Protein AF-A0A928R162-F1 (afdb_monomer_lite)

Secondary structure (DSSP, 8-state):
--EEESSEEEE-SEEEEEEEESSEEEE-S-EEEEEEEESSEEEESS-EEESSEEEESSEEEESS-EE-SEEEESSEEEE--

Structure (mmCIF, N/CA/C/O backbone):
data_AF-A0A928R162-F1
#
_entry.id   AF-A0A928R162-F1
#
loop_
_atom_site.group_PDB
_atom_site.id
_atom_site.type_symbol
_atom_site.label_atom_id
_atom_site.label_alt_id
_atom_site.label_comp_id
_atom_site.label_asym_id
_atom_site.label_entity_id
_atom_site.label_seq_id
_atom_site.pdbx_PDB_ins_code
_atom_site.Cartn_x
_atom_site.Cartn_y
_atom_site.Cartn_z
_atom_site.occupancy
_atom_site.B_iso_or_equiv
_atom_site.auth_seq_id
_atom_site.auth_comp_id
_atom_site.auth_asym_id
_atom_site.auth_atom_id
_atom_site.pdbx_PDB_model_num
ATOM 1 N N . MET A 1 1 ? -5.220 -4.863 13.670 1.00 77.31 1 MET A N 1
ATOM 2 C CA . MET A 1 1 ? -3.747 -4.790 13.662 1.00 77.31 1 MET A CA 1
ATOM 3 C C . MET A 1 1 ? -3.330 -3.659 12.742 1.00 77.31 1 MET A C 1
ATOM 5 O O . MET A 1 1 ? -3.717 -3.686 11.578 1.00 77.31 1 MET A O 1
ATOM 9 N N . ASP A 1 2 ? -2.546 -2.701 13.230 1.00 87.88 2 ASP A N 1
ATOM 10 C CA . ASP A 1 2 ? -2.010 -1.620 12.400 1.00 87.88 2 ASP A CA 1
ATOM 11 C C . ASP A 1 2 ? -0.656 -1.988 11.792 1.00 87.88 2 ASP A C 1
ATOM 13 O O . ASP A 1 2 ? 0.232 -2.522 12.460 1.00 87.88 2 ASP A O 1
ATOM 17 N N . MET A 1 3 ? -0.490 -1.669 10.514 1.00 91.62 3 MET A N 1
ATOM 18 C CA . MET A 1 3 ? 0.746 -1.838 9.760 1.00 91.62 3 MET A CA 1
ATOM 19 C C . MET A 1 3 ? 1.375 -0.483 9.488 1.00 91.62 3 MET A C 1
ATOM 21 O O . MET A 1 3 ? 0.730 0.418 8.955 1.00 91.62 3 MET A O 1
ATOM 25 N N . LYS A 1 4 ? 2.664 -0.346 9.808 1.00 92.94 4 LYS A N 1
ATOM 26 C CA . LYS A 1 4 ? 3.418 0.884 9.565 1.00 92.94 4 LYS A CA 1
ATOM 27 C C . LYS A 1 4 ? 4.747 0.603 8.876 1.00 92.94 4 LYS A C 1
ATOM 29 O O . LYS A 1 4 ? 5.541 -0.198 9.359 1.00 92.94 4 LYS A O 1
ATOM 34 N N . ILE A 1 5 ? 5.023 1.329 7.794 1.00 92.81 5 ILE A N 1
ATOM 35 C CA . ILE A 1 5 ? 6.310 1.335 7.091 1.00 92.81 5 ILE A CA 1
ATOM 36 C C . ILE A 1 5 ? 6.885 2.751 7.133 1.00 92.81 5 ILE A C 1
ATOM 38 O O . ILE A 1 5 ? 6.405 3.648 6.439 1.00 92.81 5 ILE A O 1
ATOM 42 N N . SER A 1 6 ? 7.935 2.949 7.935 1.00 90.19 6 SER A N 1
ATOM 43 C CA . SER A 1 6 ? 8.611 4.252 8.062 1.00 90.19 6 SER A CA 1
ATOM 44 C C . SER A 1 6 ? 9.814 4.426 7.127 1.00 90.19 6 SER A C 1
ATOM 46 O O . SER A 1 6 ? 10.160 5.553 6.795 1.00 90.19 6 SER A O 1
ATOM 48 N N . GLY A 1 7 ? 10.447 3.323 6.719 1.00 92.06 7 GLY A N 1
ATOM 49 C CA . GLY A 1 7 ? 11.582 3.287 5.794 1.00 92.06 7 GLY A CA 1
ATOM 50 C C . GLY A 1 7 ? 11.194 2.548 4.521 1.00 92.06 7 GLY A C 1
ATOM 51 O O . GLY A 1 7 ? 10.250 2.937 3.847 1.00 92.06 7 GLY A O 1
ATOM 52 N N . SER A 1 8 ? 11.871 1.451 4.212 1.00 94.50 8 SER A N 1
ATOM 53 C CA . SER A 1 8 ? 11.479 0.533 3.141 1.00 94.50 8 SER A CA 1
ATOM 54 C C . SER A 1 8 ? 10.880 -0.747 3.722 1.00 94.50 8 SER A C 1
ATOM 56 O O . SER A 1 8 ? 11.348 -1.256 4.739 1.00 94.50 8 SER A O 1
ATOM 58 N N . GLY A 1 9 ? 9.819 -1.265 3.105 1.00 93.88 9 GLY A N 1
ATOM 59 C CA . GLY A 1 9 ? 9.143 -2.462 3.602 1.00 93.88 9 GLY A CA 1
ATOM 60 C C . GLY A 1 9 ? 8.161 -3.063 2.606 1.00 93.88 9 GLY A C 1
ATOM 61 O O . GLY A 1 9 ? 7.829 -2.454 1.589 1.00 93.88 9 GLY A O 1
ATOM 62 N N . SER A 1 10 ? 7.700 -4.276 2.906 1.00 93.88 10 SER A N 1
ATOM 63 C CA . SER A 1 10 ? 6.666 -4.956 2.127 1.00 93.88 10 SER A CA 1
ATOM 64 C C . SER A 1 10 ? 5.519 -5.408 3.023 1.00 93.88 10 SER A C 1
ATOM 66 O O .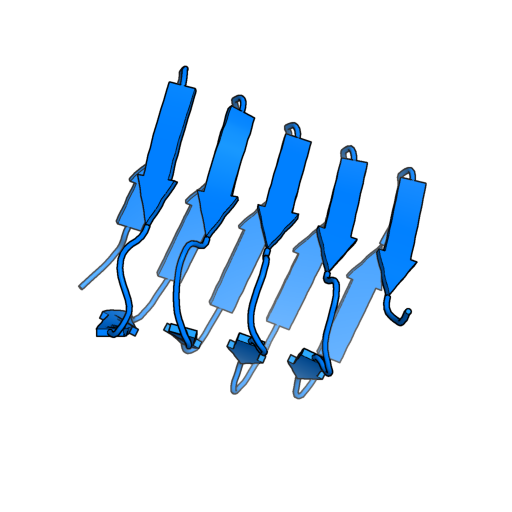 SER A 1 10 ? 5.742 -5.874 4.138 1.00 93.88 10 SER A O 1
ATOM 68 N N . ILE A 1 11 ? 4.301 -5.265 2.516 1.00 92.44 11 ILE A N 1
ATOM 69 C CA . ILE A 1 11 ? 3.060 -5.695 3.144 1.00 92.44 11 ILE A CA 1
ATOM 70 C C . ILE A 1 11 ? 2.591 -6.958 2.418 1.00 92.44 11 ILE A C 1
ATOM 72 O O . ILE A 1 11 ? 2.288 -6.881 1.220 1.00 92.44 11 ILE A O 1
ATOM 76 N N . PRO A 1 12 ? 2.575 -8.121 3.095 1.00 93.44 12 PRO A N 1
ATOM 77 C CA . PRO A 1 12 ? 2.009 -9.334 2.530 1.00 93.44 12 PRO A CA 1
ATOM 78 C C . PRO A 1 12 ? 0.480 -9.237 2.451 1.00 93.44 12 PRO A C 1
ATOM 80 O O . PRO A 1 12 ? -0.133 -8.313 2.983 1.00 93.44 12 PRO A O 1
ATOM 83 N N . ALA A 1 13 ? -0.135 -10.213 1.785 1.00 93.94 13 ALA A N 1
ATOM 84 C CA . ALA A 1 13 ? -1.585 -10.345 1.783 1.00 93.94 13 ALA A CA 1
ATOM 85 C C . ALA A 1 13 ? -2.121 -10.514 3.213 1.00 93.94 13 ALA A C 1
ATOM 87 O O . ALA A 1 13 ? -1.542 -11.260 4.008 1.00 93.94 13 ALA A O 1
ATOM 88 N N . GLY A 1 14 ? -3.237 -9.860 3.529 1.00 93.94 14 GLY A N 1
ATOM 89 C CA . GLY A 1 14 ? -3.816 -9.930 4.866 1.00 93.94 14 GLY A CA 1
ATOM 90 C C . GLY A 1 14 ? -4.900 -8.895 5.133 1.00 93.94 14 GLY A C 1
ATOM 91 O O . GLY A 1 14 ? -5.219 -8.061 4.282 1.00 93.94 14 GLY A O 1
ATOM 92 N N . GLU A 1 15 ? -5.457 -8.972 6.340 1.00 94.38 15 GLU A N 1
ATOM 93 C CA . GLU A 1 15 ? -6.438 -8.017 6.852 1.00 94.38 15 GLU A CA 1
ATOM 94 C C . GLU A 1 15 ? -5.805 -7.165 7.961 1.00 94.38 15 GLU A C 1
ATOM 96 O O . GLU A 1 15 ? -5.218 -7.688 8.912 1.00 94.38 15 GLU A O 1
ATOM 101 N N . TYR A 1 16 ? -5.914 -5.846 7.827 1.00 93.94 16 TYR A N 1
ATOM 102 C CA . TYR A 1 16 ? -5.328 -4.849 8.722 1.00 93.94 16 TYR A CA 1
ATOM 103 C C . TYR A 1 16 ? -6.399 -3.846 9.165 1.00 93.94 16 TYR A C 1
ATOM 105 O O . TYR A 1 16 ? -7.427 -3.707 8.520 1.00 93.94 16 TYR A O 1
ATOM 113 N N . GLU A 1 17 ? -6.186 -3.133 10.265 1.00 94.00 17 GLU A N 1
ATOM 114 C CA . GLU A 1 17 ? -7.084 -2.033 10.651 1.00 94.00 17 GLU A CA 1
ATOM 115 C C . GLU A 1 17 ? -6.631 -0.748 9.948 1.00 94.00 17 GLU A C 1
ATOM 117 O O . GLU A 1 17 ? -7.344 -0.221 9.092 1.00 94.00 17 GLU A O 1
ATOM 122 N N . GLY A 1 18 ? -5.399 -0.305 10.201 1.00 93.69 18 GLY A N 1
ATOM 123 C CA . GLY A 1 18 ? -4.759 0.799 9.494 1.00 93.69 18 GLY A CA 1
ATOM 124 C C . GLY A 1 18 ? -3.477 0.389 8.774 1.00 93.69 18 GLY A C 1
ATOM 125 O O . GLY A 1 18 ? -2.680 -0.406 9.272 1.00 93.69 18 GLY A O 1
ATOM 126 N N . VAL A 1 19 ? -3.243 0.978 7.603 1.00 94.25 19 VAL A N 1
ATOM 127 C CA . VAL A 1 19 ? -1.984 0.870 6.858 1.00 94.25 19 VAL A CA 1
ATOM 128 C C . VAL A 1 19 ? -1.375 2.257 6.696 1.00 94.25 19 VAL A C 1
ATOM 130 O O . VAL A 1 19 ? -1.937 3.121 6.028 1.00 94.25 19 VAL A O 1
ATOM 133 N N . HIS A 1 20 ? -0.196 2.464 7.277 1.00 94.50 20 HIS A N 1
ATOM 134 C CA . HIS A 1 20 ? 0.530 3.729 7.247 1.00 94.50 20 HIS A CA 1
ATOM 135 C C . HIS A 1 20 ? 1.890 3.569 6.566 1.00 94.50 20 HIS A C 1
ATOM 137 O O . HIS A 1 20 ? 2.770 2.878 7.075 1.00 94.50 20 HIS A O 1
ATOM 143 N N . ILE A 1 21 ? 2.106 4.245 5.439 1.00 94.50 21 ILE A N 1
ATOM 144 C CA . ILE A 1 21 ? 3.371 4.186 4.693 1.00 94.50 21 ILE A CA 1
ATOM 145 C C . ILE A 1 21 ? 3.945 5.599 4.587 1.00 94.50 21 ILE A C 1
ATOM 147 O O . ILE A 1 21 ? 3.452 6.426 3.819 1.00 94.50 21 ILE A O 1
ATOM 151 N N . SER A 1 22 ? 4.995 5.886 5.356 1.00 93.50 22 SER A N 1
ATOM 152 C CA . SER A 1 22 ? 5.697 7.173 5.289 1.00 93.50 22 SER A CA 1
ATOM 153 C C . SER A 1 22 ? 7.006 7.132 4.505 1.00 93.50 22 SER A C 1
ATOM 155 O O . SER A 1 22 ? 7.477 8.186 4.091 1.00 93.50 22 SER A O 1
ATOM 157 N N . GLY A 1 23 ? 7.569 5.944 4.268 1.00 92.94 23 GLY A N 1
ATOM 158 C CA . GLY A 1 23 ? 8.704 5.740 3.363 1.00 92.94 23 GLY A CA 1
ATOM 159 C C . GLY A 1 23 ? 8.280 5.083 2.045 1.00 92.94 23 GLY A C 1
ATOM 160 O O . GLY A 1 23 ? 7.344 5.547 1.402 1.00 92.94 23 GLY A O 1
ATOM 161 N N . SER A 1 24 ? 8.944 3.997 1.655 1.00 94.69 24 SER A N 1
ATOM 162 C CA . SER A 1 24 ? 8.656 3.225 0.440 1.00 94.69 24 SER A CA 1
ATOM 163 C C . SER A 1 24 ? 8.060 1.860 0.790 1.00 94.69 24 SER A C 1
ATOM 165 O O . SER A 1 24 ? 8.760 0.972 1.280 1.00 94.69 24 SER A O 1
ATOM 167 N N . GLY A 1 25 ? 6.763 1.682 0.543 1.00 94.38 25 GLY A N 1
ATOM 168 C CA . GLY A 1 25 ? 6.043 0.440 0.826 1.00 94.38 25 GLY A CA 1
ATOM 169 C C . GLY A 1 25 ? 5.642 -0.313 -0.440 1.00 94.38 25 GLY A C 1
ATOM 170 O O . GLY A 1 25 ? 5.092 0.277 -1.368 1.00 94.38 25 GLY A O 1
ATOM 171 N N . ARG A 1 26 ? 5.866 -1.629 -0.467 1.00 94.81 26 ARG A N 1
ATOM 172 C CA . ARG A 1 26 ? 5.344 -2.515 -1.520 1.00 94.81 26 ARG A CA 1
ATOM 173 C C . ARG A 1 26 ? 4.232 -3.397 -0.969 1.00 94.81 26 ARG A C 1
ATOM 175 O O . ARG A 1 26 ? 4.423 -4.036 0.056 1.00 94.81 26 ARG A O 1
ATOM 182 N N . ILE A 1 27 ? 3.094 -3.463 -1.641 1.00 93.38 27 ILE A N 1
ATOM 183 C CA . ILE A 1 27 ? 2.012 -4.393 -1.312 1.00 93.38 27 ILE A CA 1
ATOM 184 C C . ILE A 1 27 ? 2.086 -5.535 -2.325 1.00 93.38 27 ILE A C 1
ATOM 186 O O . ILE A 1 27 ? 1.821 -5.330 -3.509 1.00 93.38 27 ILE A O 1
ATOM 190 N N . VAL A 1 28 ? 2.513 -6.712 -1.864 1.00 92.81 28 VAL A N 1
ATOM 191 C CA . VAL A 1 28 ? 2.8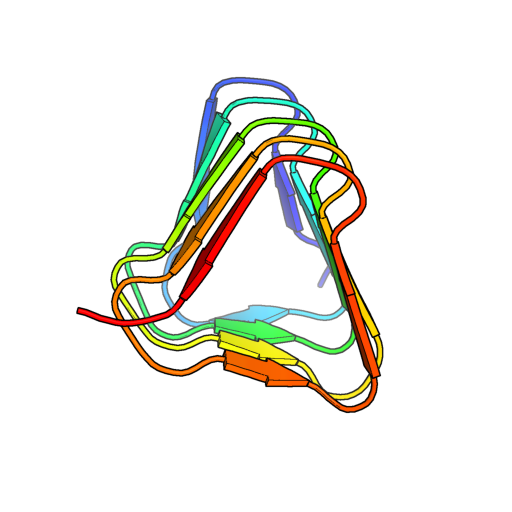03 -7.882 -2.722 1.00 92.81 28 VAL A CA 1
ATOM 192 C C . VAL A 1 28 ? 1.618 -8.842 -2.856 1.00 92.81 28 VAL A C 1
ATOM 194 O O . VAL A 1 28 ? 1.707 -9.853 -3.544 1.00 92.81 28 VAL A O 1
ATOM 197 N N . GLY A 1 29 ? 0.501 -8.560 -2.189 1.00 92.62 29 GLY A N 1
ATOM 198 C CA . GLY A 1 29 ? -0.700 -9.384 -2.257 1.00 92.62 29 GLY A CA 1
ATOM 199 C C . GLY A 1 29 ? -1.957 -8.605 -1.878 1.00 92.62 29 GLY A C 1
ATOM 200 O O . GLY A 1 29 ? -1.857 -7.430 -1.526 1.00 92.62 29 GLY A O 1
ATOM 201 N N . PRO A 1 30 ? -3.140 -9.234 -1.959 1.00 92.25 30 PRO A N 1
ATOM 202 C CA . PRO A 1 30 ? -4.400 -8.561 -1.678 1.00 92.25 30 PRO A CA 1
ATOM 203 C C . PRO A 1 30 ? -4.466 -8.106 -0.220 1.00 92.25 30 PRO A C 1
ATOM 205 O O . PRO A 1 30 ? -4.271 -8.898 0.705 1.00 92.25 30 PRO A O 1
ATOM 208 N N . VAL A 1 31 ? -4.764 -6.824 -0.029 1.00 9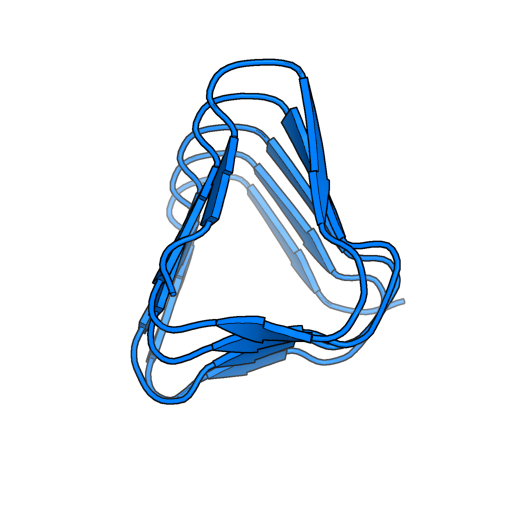4.50 31 VAL A N 1
ATOM 209 C CA . VAL A 1 31 ? -4.865 -6.200 1.292 1.00 94.50 31 VAL A CA 1
ATOM 210 C C . VAL A 1 31 ? -6.296 -5.761 1.539 1.00 94.50 31 VAL A C 1
ATOM 212 O O . VAL A 1 31 ? -6.883 -5.054 0.720 1.00 94.50 31 VAL A O 1
ATOM 215 N N . ARG A 1 32 ? -6.830 -6.147 2.696 1.00 94.69 32 ARG A N 1
ATOM 216 C CA . ARG A 1 32 ? -8.055 -5.578 3.255 1.00 94.69 32 ARG A CA 1
ATOM 217 C C . ARG A 1 32 ? -7.708 -4.705 4.437 1.00 94.69 32 ARG A C 1
ATOM 219 O O . ARG A 1 32 ? -6.975 -5.138 5.321 1.00 94.69 32 ARG A O 1
ATOM 226 N N . CYS A 1 33 ? -8.239 -3.498 4.470 1.00 94.38 33 CYS A N 1
ATOM 227 C CA . CYS A 1 33 ? -8.022 -2.605 5.595 1.00 94.38 33 CYS A CA 1
ATOM 228 C C . CYS A 1 33 ? -9.197 -1.675 5.836 1.00 94.38 33 CYS A C 1
ATOM 230 O O . CYS A 1 33 ? -10.043 -1.492 4.966 1.00 94.38 33 CYS A O 1
ATOM 232 N N . ASP A 1 34 ? -9.259 -1.067 7.015 1.00 95.19 34 ASP A N 1
ATOM 233 C CA . ASP A 1 34 ? -10.263 -0.040 7.266 1.00 95.19 34 ASP A CA 1
ATOM 234 C C . ASP A 1 34 ? -9.768 1.317 6.763 1.00 95.19 34 ASP A C 1
ATOM 236 O O . ASP A 1 34 ? -10.533 2.025 6.111 1.00 95.19 34 ASP A O 1
ATOM 240 N N . ASN A 1 35 ? -8.488 1.648 6.985 1.00 94.44 35 ASN A N 1
ATOM 241 C CA . ASN A 1 35 ? -7.882 2.908 6.544 1.00 94.44 35 ASN A CA 1
ATOM 242 C C . ASN A 1 35 ? -6.486 2.720 5.928 1.00 94.44 35 ASN A C 1
ATOM 244 O O . ASN A 1 35 ? -5.666 1.958 6.441 1.00 94.44 35 ASN A O 1
ATOM 248 N N . VAL A 1 36 ? -6.177 3.496 4.886 1.00 94.06 36 VAL A N 1
ATOM 249 C CA . VAL A 1 36 ? -4.836 3.606 4.291 1.00 94.06 36 VAL A CA 1
ATOM 250 C C . VAL A 1 36 ? -4.390 5.060 4.283 1.00 94.06 36 VAL A C 1
ATOM 252 O O . VAL A 1 36 ? -5.095 5.936 3.783 1.00 94.06 36 VAL A O 1
ATOM 255 N N . HIS A 1 37 ? -3.177 5.312 4.769 1.00 94.69 37 HIS A N 1
ATOM 256 C CA . HIS A 1 37 ? -2.523 6.606 4.660 1.00 94.69 37 HIS A CA 1
ATOM 257 C C . HIS A 1 37 ? -1.087 6.460 4.157 1.00 94.69 37 HIS A C 1
ATOM 259 O O . HIS A 1 37 ? -0.227 5.874 4.819 1.00 94.69 37 HIS A O 1
ATOM 265 N N . VAL A 1 38 ? -0.812 7.038 2.991 1.00 94.69 38 VAL A N 1
ATOM 266 C CA . VAL A 1 38 ? 0.511 7.018 2.370 1.00 94.69 38 VAL A CA 1
ATOM 267 C C . VAL A 1 38 ? 1.022 8.435 2.189 1.00 94.69 38 VAL A C 1
ATOM 269 O O . VAL A 1 38 ? 0.541 9.178 1.338 1.00 94.69 38 VAL A O 1
ATOM 272 N N . SER A 1 39 ? 2.028 8.814 2.970 1.00 93.56 39 SER A N 1
A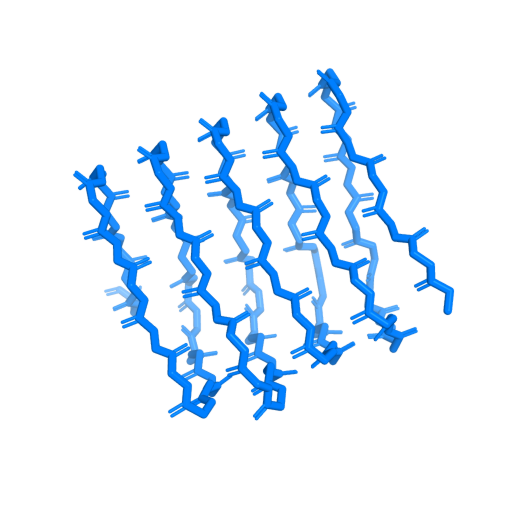TOM 273 C CA . SER A 1 39 ? 2.729 10.089 2.788 1.00 93.56 39 SER A CA 1
ATOM 274 C C . SER A 1 39 ? 3.985 9.955 1.928 1.00 93.56 39 SER A C 1
ATOM 276 O O . SER A 1 39 ? 4.444 10.948 1.376 1.00 93.56 39 SER A O 1
ATOM 278 N N . GLY A 1 40 ? 4.543 8.745 1.825 1.00 92.62 40 GLY A N 1
ATOM 279 C CA . GLY A 1 40 ? 5.726 8.450 1.020 1.00 92.62 40 GLY A CA 1
ATOM 280 C C . GLY A 1 40 ? 5.373 7.908 -0.365 1.00 92.62 40 GLY A C 1
ATOM 281 O O . GLY A 1 40 ? 4.575 8.496 -1.090 1.00 92.62 40 GLY A O 1
ATOM 282 N N . SER A 1 41 ? 5.979 6.782 -0.734 1.00 93.88 41 SER A N 1
ATOM 283 C CA . SER A 1 41 ? 5.710 6.069 -1.984 1.00 93.88 41 SER A CA 1
ATOM 284 C C . SER A 1 41 ? 5.120 4.690 -1.709 1.00 93.88 41 SER A C 1
ATOM 286 O O . SER A 1 41 ? 5.654 3.937 -0.893 1.00 93.88 41 SER A O 1
ATOM 288 N N . MET A 1 42 ? 4.049 4.332 -2.415 1.00 94.25 42 MET A N 1
ATOM 289 C CA . MET A 1 42 ? 3.499 2.975 -2.395 1.00 94.25 42 MET A CA 1
ATOM 290 C C . MET A 1 42 ? 3.462 2.340 -3.784 1.00 94.25 42 MET A C 1
ATOM 292 O O . MET A 1 42 ? 3.149 3.001 -4.773 1.00 94.25 42 MET A O 1
ATOM 296 N N . HIS A 1 43 ? 3.724 1.037 -3.841 1.00 95.00 43 HIS A N 1
ATOM 297 C CA . HIS A 1 43 ? 3.522 0.227 -5.036 1.00 95.00 43 HIS A CA 1
ATOM 298 C C . HIS A 1 43 ? 2.756 -1.045 -4.678 1.00 95.00 43 HIS A C 1
ATOM 300 O O . HIS A 1 43 ? 3.285 -1.917 -3.991 1.00 95.00 43 HIS A O 1
ATOM 306 N N . ALA A 1 44 ? 1.512 -1.147 -5.128 1.00 94.12 44 ALA A N 1
ATOM 307 C CA . ALA A 1 44 ? 0.657 -2.300 -4.914 1.00 94.12 44 ALA A CA 1
ATOM 308 C C . ALA A 1 44 ? 0.515 -3.111 -6.197 1.00 94.12 44 ALA A C 1
ATOM 310 O O . ALA A 1 44 ? 0.100 -2.599 -7.235 1.00 94.12 44 ALA A O 1
ATOM 311 N N . GLU A 1 45 ? 0.883 -4.382 -6.113 1.00 93.75 45 GLU A N 1
ATOM 312 C CA . GLU A 1 45 ? 0.842 -5.328 -7.235 1.00 93.75 45 GLU A CA 1
ATOM 313 C C . GLU A 1 45 ? -0.518 -6.003 -7.371 1.00 93.75 45 GLU A C 1
ATOM 315 O O . GLU A 1 45 ? -0.883 -6.489 -8.442 1.00 93.75 45 GLU A O 1
ATOM 320 N N . ASP A 1 46 ? -1.271 -6.023 -6.274 1.00 92.69 46 ASP A N 1
ATOM 321 C CA . ASP A 1 46 ? -2.614 -6.567 -6.211 1.00 92.69 46 ASP A CA 1
ATOM 322 C C . ASP A 1 46 ? -3.635 -5.494 -5.816 1.00 92.69 46 ASP A C 1
ATOM 324 O O . ASP A 1 46 ? -3.305 -4.317 -5.643 1.00 92.69 46 ASP A O 1
ATOM 328 N N . GLY A 1 47 ? -4.900 -5.898 -5.731 1.00 91.25 47 GLY A N 1
ATOM 329 C CA . GLY A 1 47 ? -5.988 -5.017 -5.348 1.00 91.25 47 GLY A CA 1
ATOM 330 C C . GLY A 1 47 ? -5.960 -4.671 -3.863 1.00 91.25 47 GLY A C 1
ATOM 331 O O . GLY A 1 47 ? -5.541 -5.470 -3.020 1.00 91.25 47 GLY A O 1
ATOM 332 N N . ILE A 1 48 ? -6.455 -3.476 -3.551 1.00 93.62 48 ILE A N 1
ATOM 333 C CA . ILE A 1 48 ? -6.624 -3.004 -2.176 1.00 93.62 48 ILE A CA 1
ATOM 334 C C . ILE A 1 48 ? -8.111 -2.801 -1.924 1.00 93.62 48 ILE A C 1
ATOM 336 O O . ILE A 1 48 ? -8.792 -2.153 -2.717 1.00 93.62 48 ILE A O 1
ATOM 340 N N . ASP A 1 49 ? -8.605 -3.350 -0.822 1.00 94.88 49 ASP A N 1
ATOM 341 C CA . ASP A 1 49 ? -9.987 -3.210 -0.378 1.00 94.88 49 ASP A CA 1
ATOM 342 C C . ASP A 1 49 ? -10.012 -2.477 0.966 1.00 94.88 49 ASP A C 1
ATOM 344 O O . ASP A 1 49 ? -9.731 -3.042 2.023 1.00 94.88 49 ASP A O 1
ATOM 348 N N . CYS A 1 50 ? -10.266 -1.177 0.897 1.00 94.44 50 CYS A N 1
ATOM 349 C CA . CYS A 1 50 ? -10.301 -0.268 2.024 1.00 94.44 50 CYS A CA 1
ATOM 350 C C . CYS A 1 50 ? -11.758 0.038 2.393 1.00 94.44 50 CYS A C 1
ATOM 352 O O . CYS A 1 50 ? -12.527 0.490 1.549 1.00 94.44 50 CYS A O 1
ATOM 354 N N . LYS A 1 51 ? -12.173 -0.167 3.644 1.00 94.62 51 LYS A N 1
ATOM 355 C CA . LYS A 1 51 ? -13.578 0.080 4.020 1.00 94.62 51 LYS A CA 1
ATOM 356 C C . LYS A 1 51 ? -13.917 1.567 4.098 1.00 94.62 51 LYS A C 1
ATOM 358 O O . LYS A 1 51 ? -14.976 1.971 3.627 1.00 94.62 51 LYS A O 1
ATOM 363 N N . ASN A 1 52 ? -13.023 2.363 4.682 1.00 95.25 52 ASN A N 1
ATOM 364 C CA . ASN A 1 52 ? -13.230 3.788 4.924 1.00 95.25 52 ASN A CA 1
ATOM 365 C C . ASN A 1 52 ? -12.327 4.618 3.998 1.00 95.25 52 ASN A C 1
ATOM 367 O O . ASN A 1 52 ? -12.567 4.661 2.790 1.00 95.25 52 ASN A O 1
ATOM 371 N N . ASP A 1 53 ? -11.288 5.251 4.548 1.00 94.06 53 ASP A N 1
ATOM 372 C CA . ASP A 1 53 ? -10.462 6.233 3.854 1.00 94.06 53 ASP A CA 1
ATOM 373 C C . ASP A 1 53 ? -9.200 5.630 3.232 1.00 94.06 53 ASP A C 1
ATOM 375 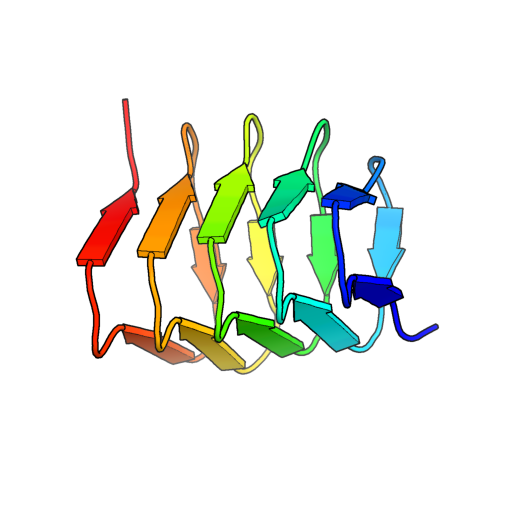O O . ASP A 1 53 ? -8.368 5.030 3.914 1.00 94.06 53 ASP A O 1
ATOM 379 N N . PHE A 1 54 ? -8.997 5.911 1.947 1.00 93.62 54 PHE A N 1
ATOM 380 C CA . PHE A 1 54 ? -7.758 5.658 1.223 1.00 93.62 54 PHE A CA 1
ATOM 381 C C . PHE A 1 54 ? -7.106 6.986 0.817 1.00 93.62 54 PHE A C 1
ATOM 383 O O . PHE A 1 54 ? -7.564 7.672 -0.100 1.00 93.62 54 PHE A O 1
ATOM 390 N N . LYS A 1 55 ? -6.040 7.378 1.522 1.00 94.62 55 LYS A N 1
ATOM 391 C CA . LYS A 1 55 ? -5.379 8.680 1.361 1.00 94.62 55 LYS A CA 1
ATOM 392 C C . LYS A 1 55 ? -3.930 8.535 0.916 1.00 94.62 55 LYS A C 1
ATOM 394 O O . LYS A 1 55 ? -3.132 7.898 1.601 1.00 94.62 55 LYS A O 1
ATOM 399 N N . ILE A 1 56 ? -3.574 9.191 -0.187 1.00 93.62 56 ILE A N 1
ATOM 400 C CA . ILE A 1 56 ? -2.193 9.289 -0.672 1.00 93.62 56 ILE A CA 1
ATOM 401 C C . ILE A 1 56 ? -1.803 10.762 -0.794 1.00 93.62 56 ILE A C 1
ATOM 403 O O . ILE A 1 56 ? -2.282 11.483 -1.669 1.00 93.62 56 ILE A O 1
ATOM 407 N N . SER A 1 57 ? -0.877 11.192 0.053 1.00 92.25 57 SER A N 1
ATOM 408 C CA . SER A 1 57 ? -0.291 12.532 -0.007 1.00 92.25 57 SER A CA 1
ATOM 409 C C . SER A 1 57 ? 0.993 12.574 -0.838 1.00 92.25 57 SER A C 1
ATOM 411 O O . SER A 1 57 ? 1.345 13.629 -1.356 1.00 92.25 57 SER A O 1
ATOM 413 N N . GLY A 1 58 ? 1.685 11.438 -0.964 1.00 90.88 58 GLY A N 1
ATOM 414 C CA . GLY A 1 58 ? 2.911 11.303 -1.750 1.00 90.88 58 GLY A CA 1
ATOM 415 C C . GLY A 1 58 ? 2.660 10.706 -3.135 1.00 90.88 58 GLY A C 1
ATOM 416 O O . GLY A 1 58 ? 1.931 11.269 -3.947 1.00 90.88 58 GLY A O 1
ATOM 417 N N . SER A 1 59 ? 3.288 9.566 -3.417 1.00 93.19 59 SER A N 1
ATOM 418 C CA . SER A 1 59 ? 3.114 8.830 -4.672 1.00 93.19 59 SER A CA 1
ATOM 419 C C . SER A 1 59 ? 2.504 7.457 -4.426 1.00 93.19 59 SER A C 1
ATOM 421 O O . SER A 1 59 ? 2.893 6.757 -3.491 1.00 93.19 59 SER A O 1
ATOM 423 N N . GLY A 1 60 ? 1.577 7.031 -5.278 1.00 92.44 60 GLY A N 1
ATOM 424 C CA . GLY A 1 60 ? 1.054 5.675 -5.208 1.00 92.44 60 GLY A CA 1
ATOM 425 C C . GLY A 1 60 ? 0.733 5.077 -6.559 1.00 92.44 60 GLY A C 1
ATOM 426 O O . GLY A 1 60 ? 0.151 5.724 -7.425 1.00 92.44 60 GLY A O 1
ATOM 427 N N . HIS A 1 61 ? 1.112 3.817 -6.710 1.00 94.19 61 HIS A N 1
ATOM 428 C CA . HIS A 1 61 ? 0.798 3.004 -7.868 1.00 94.19 61 HIS A CA 1
ATOM 429 C C . HIS A 1 61 ? 0.043 1.761 -7.408 1.00 94.19 61 HIS A C 1
ATOM 431 O O . HIS A 1 61 ? 0.510 1.059 -6.509 1.00 94.19 61 HIS A O 1
ATOM 437 N N . VAL A 1 62 ? -1.111 1.491 -8.008 1.00 93.12 62 VAL A N 1
ATOM 438 C CA . VAL A 1 62 ? -1.876 0.263 -7.786 1.00 93.12 62 VAL A CA 1
ATOM 439 C C . VAL A 1 62 ? -2.126 -0.387 -9.136 1.00 93.12 62 VAL A C 1
ATOM 441 O O . VAL A 1 62 ? -2.874 0.140 -9.954 1.00 93.12 62 VAL A O 1
ATOM 444 N N . ALA A 1 63 ? -1.501 -1.541 -9.359 1.00 91.31 63 ALA A N 1
ATOM 445 C CA . ALA A 1 63 ? -1.569 -2.265 -10.626 1.00 91.31 63 ALA A CA 1
ATOM 446 C C . ALA A 1 63 ? -2.958 -2.869 -10.901 1.00 91.31 63 ALA A C 1
ATOM 448 O O . ALA A 1 63 ? -3.295 -3.183 -12.041 1.00 91.31 63 ALA A O 1
ATOM 449 N N . LYS A 1 64 ? -3.769 -3.064 -9.854 1.00 92.00 64 LYS A N 1
ATOM 450 C CA . LYS A 1 64 ? -5.132 -3.605 -9.943 1.00 92.00 64 LYS A CA 1
ATOM 451 C C . LYS A 1 64 ? -6.162 -2.609 -9.399 1.00 92.00 64 LYS A C 1
ATOM 453 O O . LYS A 1 64 ? -5.915 -1.413 -9.295 1.00 92.00 64 LYS A O 1
ATOM 458 N N . ALA A 1 65 ? -7.352 -3.104 -9.078 1.00 90.94 65 ALA A N 1
ATOM 459 C CA . ALA A 1 65 ? -8.442 -2.289 -8.570 1.00 90.94 65 ALA A CA 1
ATOM 460 C C . ALA A 1 65 ? -8.219 -1.856 -7.112 1.00 90.94 65 ALA A C 1
ATOM 462 O O . ALA A 1 65 ? -7.786 -2.647 -6.272 1.00 90.94 65 ALA A O 1
ATOM 463 N N . VAL A 1 66 ? -8.613 -0.621 -6.809 1.00 92.00 66 VAL A N 1
ATOM 464 C CA . VAL A 1 66 ? -8.793 -0.126 -5.441 1.00 92.00 66 VAL A CA 1
ATOM 465 C C . VAL A 1 66 ? -10.287 -0.031 -5.164 1.00 92.00 66 VAL A C 1
ATOM 467 O O . VAL A 1 66 ? -11.030 0.552 -5.953 1.00 92.00 66 VAL A O 1
ATOM 470 N N . LYS A 1 67 ? -10.730 -0.589 -4.040 1.00 93.88 67 LYS A N 1
ATOM 471 C CA . LYS A 1 67 ? -12.040 -0.313 -3.451 1.00 93.88 67 LYS A CA 1
ATOM 472 C C . LYS A 1 67 ? -11.811 0.519 -2.202 1.00 93.88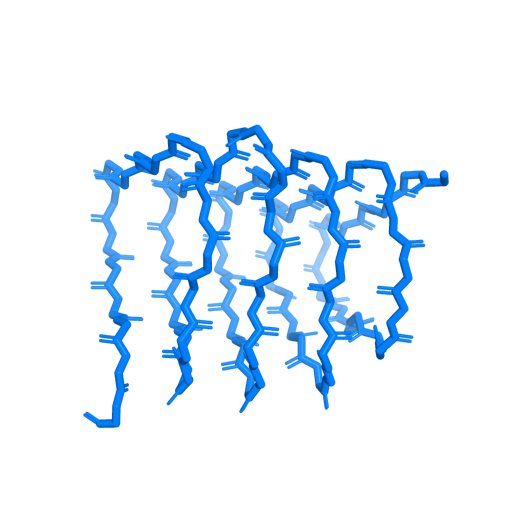 67 LYS A C 1
ATOM 474 O O . LYS A 1 67 ? -10.961 0.175 -1.392 1.00 93.88 67 LYS A O 1
ATOM 479 N N . ALA A 1 68 ? -12.516 1.633 -2.089 1.00 94.31 68 ALA A N 1
ATOM 480 C CA . ALA A 1 68 ? -12.444 2.527 -0.943 1.00 94.31 68 ALA A CA 1
ATOM 481 C C . ALA A 1 68 ? -13.804 3.196 -0.745 1.00 94.31 68 ALA A C 1
ATOM 483 O O . ALA A 1 68 ? -14.468 3.510 -1.736 1.00 94.31 68 ALA A O 1
ATOM 484 N N . GLY A 1 69 ? -14.210 3.431 0.503 1.00 93.12 69 GLY A N 1
ATOM 485 C CA . GLY A 1 69 ? -15.385 4.255 0.795 1.00 93.12 69 GLY A CA 1
ATOM 486 C C . GLY A 1 69 ? -15.153 5.711 0.382 1.00 93.12 69 GLY A C 1
ATOM 487 O O . GLY A 1 69 ? -15.989 6.323 -0.281 1.00 93.12 69 GLY A O 1
ATOM 488 N N . SER A 1 70 ? -13.974 6.238 0.704 1.00 93.44 70 SER A N 1
ATOM 489 C CA . SER A 1 70 ? -13.474 7.535 0.253 1.00 93.44 70 SER A CA 1
ATOM 490 C C . SER A 1 70 ? -12.036 7.396 -0.240 1.00 93.44 70 SER A C 1
ATOM 492 O O . SER A 1 70 ? -11.201 6.745 0.385 1.00 93.44 70 SER A O 1
ATOM 494 N N . MET A 1 71 ? -11.721 8.036 -1.365 1.00 91.81 71 MET A N 1
ATOM 495 C CA . MET A 1 71 ? -10.363 8.087 -1.902 1.00 91.81 71 MET A CA 1
ATOM 496 C C . MET A 1 71 ? -9.933 9.539 -2.085 1.00 91.81 71 MET A C 1
ATOM 498 O O . MET A 1 71 ? -10.656 10.332 -2.683 1.00 91.81 71 MET A O 1
ATOM 502 N N . SER A 1 72 ? -8.751 9.885 -1.577 1.00 93.31 72 SER A N 1
ATOM 503 C CA . SER A 1 72 ? -8.142 11.200 -1.774 1.00 93.31 72 SER A CA 1
ATOM 504 C C . SER A 1 72 ? -6.672 11.052 -2.134 1.00 93.31 72 SER A C 1
ATOM 506 O O . SER A 1 72 ? -5.914 10.369 -1.443 1.00 93.31 72 SER A O 1
ATOM 508 N N . VAL A 1 73 ? -6.269 11.694 -3.226 1.00 91.12 73 VAL A N 1
ATOM 509 C CA . VAL A 1 73 ? -4.882 11.721 -3.686 1.00 91.12 73 VAL A CA 1
ATOM 510 C C . VAL A 1 73 ? -4.505 13.172 -3.931 1.00 91.12 73 VAL A C 1
ATOM 512 O O . VAL A 1 73 ? -5.058 13.805 -4.825 1.00 91.12 73 VAL A O 1
ATOM 515 N N . SER A 1 74 ? -3.593 13.707 -3.120 1.00 89.88 74 SER A N 1
ATOM 516 C CA . SER A 1 74 ? -3.102 15.082 -3.283 1.00 89.88 74 SER A CA 1
ATOM 517 C C . SER A 1 74 ? -1.748 15.159 -3.987 1.00 89.88 74 SER A C 1
ATOM 519 O O . SER A 1 74 ? -1.348 16.240 -4.406 1.00 89.88 74 SER A O 1
ATOM 521 N N . GLY A 1 75 ? -1.034 14.036 -4.093 1.00 87.75 75 GLY A N 1
ATOM 522 C CA . GLY A 1 75 ? 0.217 13.927 -4.839 1.00 87.75 75 GLY A CA 1
ATOM 523 C C . GLY A 1 75 ? 0.019 13.259 -6.201 1.00 87.75 75 GLY A C 1
ATOM 524 O O . GLY A 1 75 ? -0.867 13.631 -6.963 1.00 87.75 75 GLY A O 1
ATOM 525 N N . SER A 1 76 ? 0.854 12.268 -6.516 1.00 87.38 76 SER A N 1
ATOM 526 C CA . SER A 1 76 ? 0.770 11.506 -7.770 1.00 87.38 76 SER A CA 1
ATOM 527 C C . SER A 1 76 ? 0.147 10.131 -7.534 1.00 87.38 76 SER A C 1
ATOM 529 O O . SER A 1 76 ? 0.586 9.387 -6.659 1.00 87.38 76 SER A O 1
ATOM 531 N N . GLY A 1 77 ? -0.866 9.774 -8.320 1.00 86.00 77 GLY A N 1
ATOM 532 C CA . GLY A 1 77 ? -1.554 8.489 -8.217 1.00 86.00 77 GLY A CA 1
ATOM 533 C C . GLY A 1 77 ? -1.753 7.847 -9.582 1.00 86.00 77 GLY A C 1
ATOM 534 O O . GLY A 1 77 ? -2.226 8.508 -10.501 1.00 86.00 77 GLY A O 1
ATOM 535 N N . HIS A 1 78 ? -1.427 6.562 -9.699 1.00 89.25 78 HIS A N 1
ATOM 536 C CA . HIS A 1 78 ? -1.801 5.722 -10.835 1.00 89.25 78 HIS A CA 1
ATOM 537 C C . HIS A 1 78 ? -2.550 4.493 -10.322 1.00 89.25 78 HIS A C 1
ATOM 539 O O . HIS A 1 78 ? -2.061 3.782 -9.442 1.00 89.25 78 HIS A O 1
ATOM 545 N N . VAL A 1 79 ? -3.744 4.258 -10.863 1.00 87.06 79 VAL A N 1
ATOM 546 C CA . VAL A 1 79 ? -4.568 3.088 -10.552 1.00 87.06 79 VAL A CA 1
ATOM 547 C C . VAL A 1 79 ? -5.022 2.475 -11.863 1.00 87.06 79 VAL A C 1
ATOM 549 O O . VAL A 1 79 ? -5.724 3.127 -12.634 1.00 87.06 79 VAL A O 1
ATOM 552 N N . GLY A 1 80 ? -4.632 1.228 -12.094 1.00 76.94 80 GLY A N 1
ATOM 553 C CA . GLY A 1 80 ? -4.939 0.494 -13.314 1.00 76.94 80 GLY A CA 1
ATOM 554 C C . GLY A 1 80 ? -3.696 -0.086 -13.997 1.00 76.94 80 GLY A C 1
ATOM 555 O O . GLY A 1 80 ? -2.576 0.193 -13.564 1.00 76.94 80 GLY A O 1
ATOM 556 N N . PRO A 1 81 ? -3.913 -0.927 -15.023 1.00 61.88 81 PRO A N 1
ATOM 557 C CA . PRO A 1 81 ? -2.853 -1.460 -15.872 1.00 61.88 81 PRO A CA 1
ATOM 558 C C . PRO A 1 81 ? -2.220 -0.400 -16.783 1.00 61.88 81 PRO A C 1
ATOM 560 O O . PRO A 1 81 ? -2.888 0.618 -17.082 1.00 61.88 81 PRO A O 1
#

Radius of gyration: 10.67 Å; chains: 1; bounding box: 27×25×30 Å

Sequence (81 aa):
MDMKISGSGSIPAGEYEGVHISGSGRIVGPVRCDNVHVSGSMHAEDGIDCKNDFKISGSGHVAKAVKAGSMSVSGSGHVGP

Foldseek 3Di:
DEAEACAEEEDEEDEEAEYYYAYEYEYADEYEYQEYEAAYEYEYAAEYEHEEEYEHAEEYEHQAYYHYPDYYYNYYYHYYD

pLDDT: mean 92.19, std 4.61, range [61.88, 95.25]